Protein AF-A0A947JJ51-F1 (afdb_monomer_lite)

Secondary structure (DSSP, 8-state):
--EEEE------TT--S--HHHHHHHHT-SEEEE---

Sequence (37 aa):
MRILVLSDTHIPRAAHALPDIIIDEIQKSDMVLHAGD

Radius of gyration: 10.74 Å; chains: 1; bounding box: 18×16×32 Å

pLDDT: mean 94.42, std 4.01, range [84.69, 98.56]

Structure (mmCIF, N/CA/C/O backbone):
data_AF-A0A947JJ51-F1
#
_entry.id   AF-A0A947JJ51-F1
#
loop_
_atom_site.group_PDB
_atom_site.id
_atom_site.type_symbol
_atom_site.label_atom_id
_atom_site.label_alt_id
_atom_site.label_comp_id
_atom_site.label_asym_id
_atom_si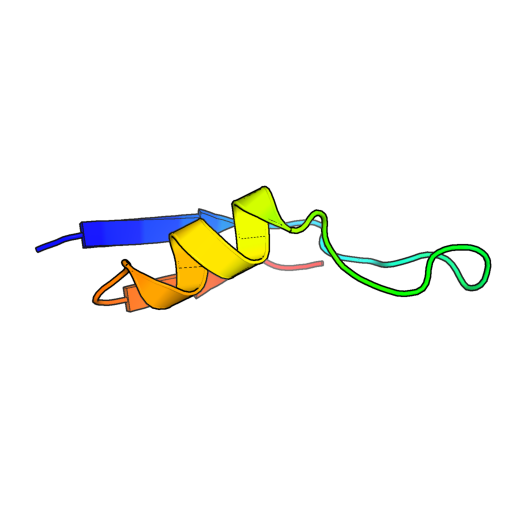te.label_entity_id
_atom_site.label_seq_id
_atom_site.pdbx_PDB_ins_code
_atom_site.Cartn_x
_atom_site.Cartn_y
_atom_site.Cartn_z
_atom_site.occupancy
_atom_site.B_iso_or_equiv
_atom_site.auth_seq_id
_atom_site.auth_comp_id
_atom_site.auth_asym_id
_atom_site.auth_atom_id
_atom_site.pdbx_PDB_model_num
ATOM 1 N N . MET A 1 1 ? -9.547 3.366 15.945 1.00 89.50 1 MET A N 1
ATOM 2 C CA . MET A 1 1 ? -8.818 4.411 15.212 1.00 89.50 1 MET A CA 1
ATOM 3 C C . MET A 1 1 ? -7.600 3.778 14.579 1.00 89.50 1 MET A C 1
ATOM 5 O O . MET A 1 1 ? -6.807 3.172 15.295 1.00 89.50 1 MET A O 1
ATOM 9 N N . ARG A 1 2 ? -7.503 3.841 13.257 1.00 97.69 2 ARG A N 1
ATOM 10 C CA . ARG A 1 2 ? -6.521 3.137 12.448 1.00 97.69 2 ARG A CA 1
ATOM 11 C C . ARG A 1 2 ? -5.726 4.134 11.613 1.00 97.69 2 ARG A C 1
ATOM 13 O O . ARG A 1 2 ? -6.305 4.886 10.837 1.00 97.69 2 ARG A O 1
ATOM 20 N N . ILE A 1 3 ? -4.406 4.089 11.755 1.00 98.12 3 ILE A N 1
ATOM 21 C CA . ILE A 1 3 ? -3.479 4.949 11.018 1.00 98.12 3 ILE A CA 1
ATOM 22 C C . ILE A 1 3 ? -2.653 4.072 10.080 1.00 98.12 3 ILE A C 1
ATOM 24 O O . ILE A 1 3 ? -2.072 3.078 10.519 1.00 98.12 3 ILE A O 1
ATOM 28 N N . LEU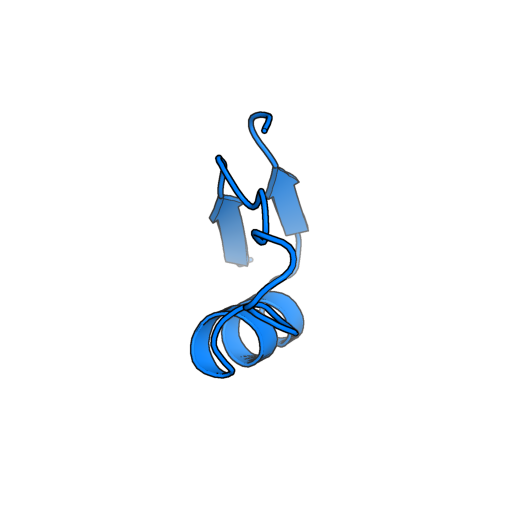 A 1 4 ? -2.619 4.430 8.800 1.00 97.94 4 LEU A N 1
ATOM 29 C CA . LEU A 1 4 ? -1.736 3.836 7.803 1.00 97.94 4 LEU A CA 1
ATOM 30 C C . LEU A 1 4 ? -0.543 4.769 7.584 1.00 97.94 4 LEU A C 1
ATOM 32 O O . LEU A 1 4 ? -0.737 5.940 7.273 1.00 97.94 4 LEU A O 1
ATOM 36 N N . VAL A 1 5 ? 0.677 4.254 7.732 1.00 97.94 5 VAL A N 1
ATOM 37 C CA . VAL A 1 5 ? 1.911 4.996 7.439 1.00 97.94 5 VAL A CA 1
ATOM 38 C C . VAL A 1 5 ? 2.613 4.326 6.265 1.00 97.94 5 VAL A C 1
ATOM 40 O O . VAL A 1 5 ? 2.834 3.117 6.307 1.00 97.94 5 VAL A O 1
ATOM 43 N N . LEU A 1 6 ? 2.941 5.097 5.230 1.00 96.75 6 LEU A N 1
ATOM 44 C CA . LEU A 1 6 ? 3.645 4.617 4.037 1.00 96.75 6 LEU A CA 1
ATOM 45 C C . LEU A 1 6 ? 4.645 5.656 3.511 1.00 96.75 6 LEU A C 1
ATOM 47 O O . LEU A 1 6 ? 4.551 6.834 3.849 1.00 96.75 6 LEU A O 1
ATOM 51 N N . SER A 1 7 ? 5.59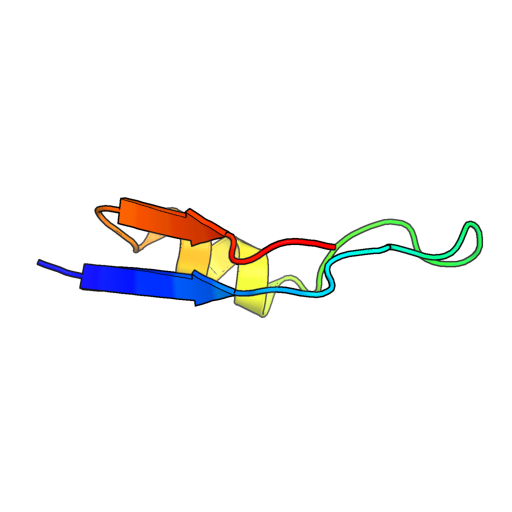6 5.216 2.693 1.00 96.81 7 SER A N 1
ATOM 52 C CA . SER A 1 7 ? 6.565 6.054 1.976 1.00 96.81 7 SER A CA 1
ATOM 53 C C . SER A 1 7 ? 6.914 5.407 0.634 1.00 96.81 7 SER A C 1
ATOM 55 O O . SER A 1 7 ? 6.435 4.302 0.358 1.00 96.81 7 SER A O 1
ATOM 57 N N . ASP A 1 8 ? 7.743 6.086 -0.159 1.00 94.12 8 ASP A N 1
ATOM 58 C CA . ASP A 1 8 ? 8.401 5.565 -1.363 1.00 94.12 8 ASP A CA 1
ATOM 59 C C . ASP A 1 8 ? 7.379 4.923 -2.313 1.00 94.12 8 ASP A C 1
ATOM 61 O O . ASP A 1 8 ? 7.496 3.767 -2.732 1.00 94.12 8 ASP A O 1
ATOM 65 N N . THR A 1 9 ? 6.308 5.665 -2.605 1.00 93.56 9 THR A N 1
ATOM 66 C CA . THR A 1 9 ? 5.231 5.200 -3.486 1.00 93.56 9 THR A CA 1
ATOM 67 C C . THR A 1 9 ? 5.495 5.472 -4.958 1.00 93.56 9 THR A C 1
ATOM 69 O O . THR A 1 9 ? 4.581 5.325 -5.768 1.00 93.56 9 THR A O 1
ATOM 72 N N . HIS A 1 10 ? 6.729 5.812 -5.330 1.00 93.12 10 HIS A N 1
ATOM 73 C CA . HIS A 1 10 ? 7.140 6.103 -6.689 1.00 93.12 10 HIS A CA 1
ATOM 74 C C . HIS A 1 10 ? 6.861 4.890 -7.570 1.00 93.12 10 HIS A C 1
ATOM 76 O O . HIS A 1 10 ? 7.585 3.887 -7.584 1.00 93.12 10 HIS A O 1
ATOM 82 N N . ILE A 1 11 ? 5.809 5.011 -8.368 1.00 89.38 11 ILE A N 1
ATOM 83 C CA . ILE A 1 11 ? 5.427 3.989 -9.325 1.00 89.38 11 ILE A CA 1
ATOM 84 C C . ILE A 1 11 ? 6.239 4.231 -10.602 1.00 89.38 11 ILE A C 1
ATOM 86 O O . ILE A 1 11 ? 6.041 5.249 -11.274 1.00 89.38 11 ILE A O 1
ATOM 90 N N . PRO A 1 12 ? 7.160 3.325 -10.980 1.00 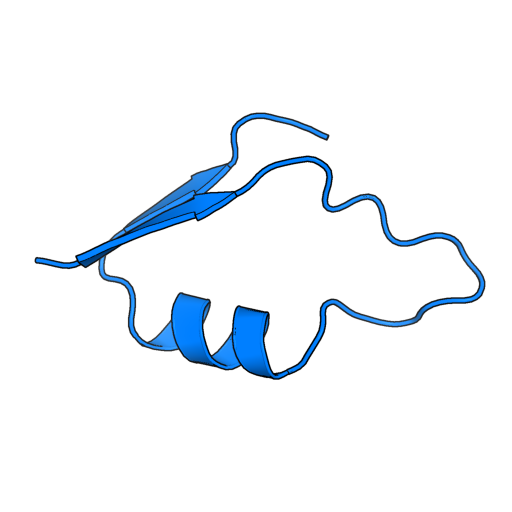88.25 12 PRO A N 1
ATOM 91 C CA . PRO A 1 12 ? 7.888 3.457 -12.235 1.00 88.25 12 PRO A CA 1
ATOM 92 C C . PRO A 1 12 ? 6.910 3.394 -13.410 1.00 88.25 12 PRO A C 1
ATOM 94 O O . PRO A 1 12 ? 5.903 2.704 -13.336 1.00 88.25 12 PRO A O 1
ATOM 97 N N . ARG A 1 13 ? 7.239 4.024 -14.545 1.00 88.56 13 ARG A N 1
ATOM 98 C CA . ARG A 1 13 ? 6.360 4.072 -15.739 1.00 88.56 13 ARG A CA 1
ATOM 99 C C . ARG A 1 13 ? 5.821 2.718 -16.226 1.00 88.56 13 ARG A C 1
ATOM 101 O O . ARG A 1 13 ? 4.813 2.696 -16.920 1.00 88.56 13 ARG A O 1
ATOM 108 N N . ALA A 1 14 ? 6.521 1.623 -15.934 1.00 87.94 14 ALA A N 1
ATOM 109 C CA . ALA A 1 14 ? 6.113 0.268 -16.305 1.00 87.94 14 ALA A CA 1
ATOM 110 C C . ALA A 1 14 ? 5.046 -0.332 -15.369 1.00 87.94 14 ALA A C 1
ATOM 112 O O . ALA A 1 14 ? 4.398 -1.307 -15.736 1.00 87.94 14 ALA A O 1
ATOM 113 N N . ALA A 1 15 ? 4.878 0.226 -14.171 1.00 86.62 15 ALA A N 1
ATOM 114 C CA . ALA A 1 15 ? 3.825 -0.128 -13.234 1.00 86.62 15 ALA A CA 1
ATOM 115 C C . ALA A 1 15 ? 2.694 0.909 -13.314 1.00 86.62 15 ALA A C 1
ATOM 117 O O . ALA A 1 15 ? 2.916 2.083 -13.602 1.00 86.62 15 ALA A O 1
ATOM 118 N N . HIS A 1 16 ? 1.463 0.457 -13.085 1.00 84.69 16 HIS A N 1
ATOM 119 C CA . HIS A 1 16 ? 0.270 1.284 -13.280 1.00 84.69 16 HIS A CA 1
ATOM 120 C C . HIS A 1 16 ? -0.347 1.787 -11.973 1.00 84.69 16 HIS A C 1
ATOM 122 O O . HIS A 1 16 ? -1.006 2.824 -11.980 1.00 84.69 16 HIS A O 1
ATOM 128 N N . ALA A 1 17 ? -0.157 1.062 -10.868 1.00 91.31 17 ALA A N 1
ATOM 129 C CA . ALA A 1 17 ? -0.789 1.354 -9.587 1.00 91.31 17 ALA A CA 1
ATOM 130 C C . ALA A 1 17 ? -0.032 0.704 -8.418 1.00 91.31 17 ALA A C 1
ATOM 132 O O . ALA A 1 17 ? 0.808 -0.178 -8.618 1.00 91.31 17 ALA A O 1
ATOM 133 N N . LEU A 1 18 ? -0.354 1.153 -7.201 1.00 93.19 18 LEU A N 1
ATOM 134 C CA . LEU A 1 18 ? 0.017 0.455 -5.973 1.00 93.19 18 LEU A CA 1
ATOM 135 C C . LEU A 1 18 ? -0.673 -0.919 -5.931 1.00 93.19 18 LEU A C 1
ATOM 137 O O . LEU A 1 18 ? -1.750 -1.069 -6.510 1.00 93.19 18 LEU A O 1
ATOM 141 N N . PRO A 1 19 ? -0.098 -1.913 -5.235 1.00 92.88 19 PRO A N 1
ATOM 142 C CA . PRO A 1 19 ? -0.752 -3.202 -5.039 1.00 92.88 19 PRO A CA 1
ATOM 143 C C . PRO A 1 19 ? -2.148 -3.048 -4.420 1.00 92.88 19 PRO A C 1
ATOM 145 O O . PRO A 1 19 ? -2.317 -2.248 -3.499 1.00 92.88 19 PRO A O 1
ATOM 148 N N . ASP A 1 20 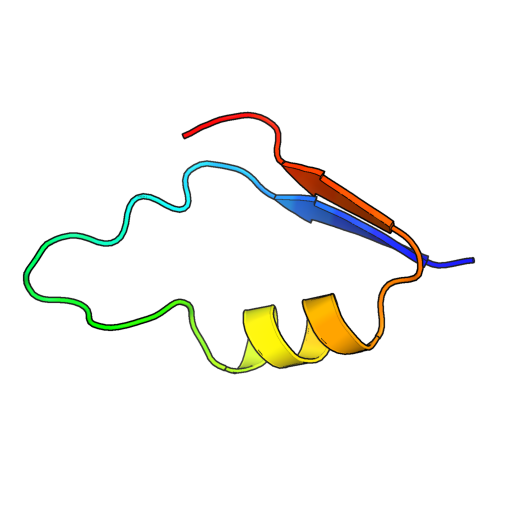? -3.112 -3.864 -4.854 1.00 95.38 20 ASP A N 1
ATOM 149 C CA . ASP A 1 20 ? -4.511 -3.798 -4.390 1.00 95.38 20 ASP A CA 1
ATOM 150 C C . ASP A 1 20 ? -4.634 -3.861 -2.863 1.00 95.38 20 ASP A C 1
ATOM 152 O O . ASP A 1 20 ? -5.430 -3.143 -2.268 1.00 95.38 20 ASP A O 1
ATOM 156 N N . ILE A 1 21 ? -3.765 -4.630 -2.200 1.00 95.44 21 ILE A N 1
ATOM 157 C CA . ILE A 1 21 ? -3.728 -4.697 -0.736 1.00 95.44 21 ILE A CA 1
ATOM 158 C C . ILE A 1 21 ? -3.469 -3.328 -0.094 1.00 95.44 21 ILE A C 1
ATOM 160 O O . ILE A 1 21 ? -4.059 -3.008 0.930 1.00 95.44 21 ILE A O 1
ATOM 164 N N . ILE A 1 22 ? -2.628 -2.480 -0.692 1.00 95.38 22 ILE A N 1
ATOM 165 C CA . ILE A 1 22 ? -2.374 -1.131 -0.172 1.00 95.38 22 ILE A CA 1
ATOM 166 C C . ILE A 1 22 ? -3.620 -0.263 -0.342 1.00 95.38 22 ILE A C 1
ATOM 168 O O . ILE A 1 22 ? -3.968 0.487 0.567 1.00 95.38 22 ILE A O 1
ATOM 172 N N . ILE A 1 23 ? -4.323 -0.403 -1.466 1.00 95.62 23 ILE A N 1
ATOM 173 C CA . ILE A 1 23 ? -5.578 0.308 -1.726 1.00 95.62 23 ILE A CA 1
ATOM 174 C C . ILE A 1 23 ? -6.651 -0.097 -0.7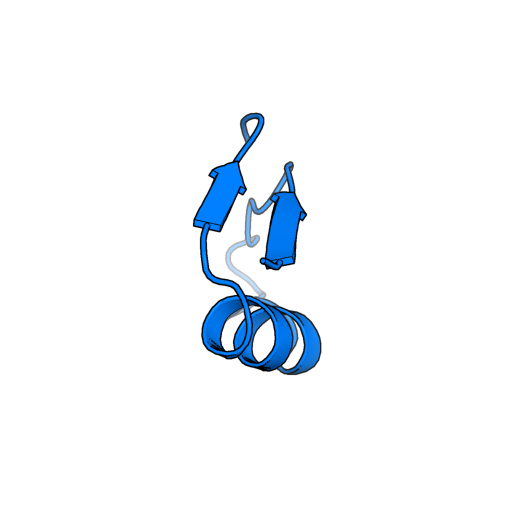07 1.00 95.62 23 ILE A C 1
ATOM 176 O O . ILE A 1 23 ? -7.289 0.772 -0.108 1.00 95.62 23 ILE A O 1
ATOM 180 N N . ASP A 1 24 ? -6.793 -1.393 -0.436 1.00 97.88 24 ASP A N 1
ATOM 181 C CA . ASP A 1 24 ? -7.729 -1.918 0.560 1.00 97.88 24 ASP A CA 1
ATOM 182 C C . ASP A 1 24 ? -7.414 -1.408 1.972 1.00 97.88 24 ASP A C 1
ATOM 184 O O . ASP A 1 24 ? -8.316 -1.057 2.738 1.00 97.88 24 ASP A O 1
ATOM 188 N N . GLU A 1 25 ? -6.134 -1.349 2.345 1.00 97.62 25 GLU A N 1
ATOM 189 C CA . GLU A 1 25 ? -5.739 -0.862 3.664 1.00 97.62 25 GLU A CA 1
ATOM 190 C C . GLU A 1 25 ? -5.867 0.666 3.793 1.00 97.62 25 GLU A C 1
ATOM 192 O O . GLU A 1 25 ? -6.195 1.139 4.885 1.00 97.62 25 GLU A O 1
ATOM 197 N N . ILE A 1 26 ? -5.706 1.428 2.699 1.00 97.12 26 ILE A N 1
ATOM 198 C CA . ILE A 1 26 ? -6.038 2.863 2.644 1.00 97.12 26 ILE A CA 1
ATOM 199 C C . ILE A 1 26 ? -7.526 3.059 2.949 1.00 97.12 26 ILE A C 1
ATOM 201 O O . ILE A 1 26 ? -7.866 3.855 3.824 1.00 97.12 26 ILE A O 1
ATOM 205 N N . GLN A 1 27 ? -8.413 2.300 2.297 1.00 97.50 27 GLN A N 1
ATOM 206 C CA . GLN A 1 27 ? -9.867 2.432 2.479 1.00 97.50 27 GLN A CA 1
ATOM 207 C C . GLN A 1 27 ? -10.338 2.132 3.908 1.00 97.50 27 GLN A C 1
ATOM 209 O O . GLN A 1 27 ? -11.343 2.676 4.358 1.00 97.50 27 GLN A O 1
ATOM 214 N N . LYS A 1 28 ? -9.622 1.266 4.629 1.00 98.06 28 LYS A N 1
ATOM 215 C CA . LYS A 1 28 ? -9.938 0.893 6.017 1.00 98.06 28 LYS A CA 1
ATOM 216 C C . LYS A 1 28 ? -9.338 1.848 7.052 1.00 98.06 28 LYS A C 1
ATOM 218 O O . LYS A 1 28 ? -9.589 1.666 8.244 1.00 98.06 28 LYS A O 1
ATOM 223 N N . SER A 1 29 ? -8.478 2.778 6.639 1.00 98.25 29 SER A N 1
ATOM 224 C CA . SER A 1 29 ? -7.760 3.670 7.549 1.00 98.25 29 SER A CA 1
ATOM 225 C C . SER A 1 29 ? -8.537 4.958 7.814 1.00 98.25 29 SER A C 1
ATOM 227 O O . SER A 1 29 ? -9.124 5.544 6.911 1.00 98.25 29 SER A O 1
ATOM 229 N N . ASP A 1 30 ? -8.516 5.412 9.068 1.00 98.56 30 ASP A N 1
ATOM 230 C CA . ASP A 1 30 ? -9.098 6.701 9.459 1.00 98.56 30 ASP A CA 1
ATOM 231 C C . ASP A 1 30 ? -8.156 7.865 9.100 1.00 98.56 30 ASP A C 1
ATOM 233 O O . ASP A 1 30 ? -8.582 9.011 8.971 1.00 98.56 30 ASP A O 1
ATOM 237 N N . MET A 1 31 ? -6.855 7.577 8.975 1.00 98.06 31 MET A N 1
ATOM 238 C CA . MET A 1 31 ? -5.819 8.539 8.616 1.00 98.06 31 MET A CA 1
ATOM 239 C C . MET A 1 31 ? -4.675 7.856 7.870 1.00 98.06 31 MET A C 1
ATOM 241 O O . MET A 1 31 ? -4.189 6.802 8.289 1.00 98.06 31 MET A O 1
ATOM 245 N N . VAL A 1 32 ? -4.199 8.515 6.816 1.00 97.75 32 VAL A N 1
ATOM 246 C CA . VAL A 1 32 ? -3.011 8.119 6.059 1.00 97.75 32 VAL A CA 1
ATOM 247 C C . VAL A 1 32 ? -1.903 9.144 6.284 1.00 97.75 32 VAL A C 1
ATOM 249 O O . VAL A 1 32 ? -2.101 10.336 6.051 1.00 97.75 32 VAL A O 1
ATOM 252 N N . LEU A 1 33 ? -0.734 8.679 6.720 1.00 98.12 33 LEU A N 1
ATOM 253 C CA . LEU A 1 33 ? 0.489 9.465 6.840 1.00 98.12 33 LEU A CA 1
ATOM 254 C C . LEU A 1 33 ? 1.483 9.002 5.773 1.00 98.12 33 LEU A C 1
ATOM 256 O O . LEU A 1 33 ? 2.011 7.893 5.844 1.00 98.12 33 LEU A O 1
ATOM 260 N N . HIS A 1 34 ? 1.743 9.858 4.789 1.00 97.19 34 HIS A N 1
ATOM 261 C CA . HIS A 1 34 ? 2.756 9.608 3.768 1.00 97.19 34 HIS A CA 1
ATOM 262 C C . HIS A 1 34 ? 4.072 10.290 4.165 1.00 97.19 34 HIS A C 1
ATOM 264 O O . HIS A 1 34 ? 4.100 11.511 4.317 1.00 97.19 34 HIS A O 1
ATOM 270 N N . ALA A 1 35 ? 5.151 9.527 4.350 1.00 97.00 35 ALA A N 1
ATOM 271 C CA . ALA A 1 35 ? 6.429 10.041 4.859 1.00 97.00 35 ALA A CA 1
ATOM 272 C C . ALA A 1 35 ? 7.333 10.667 3.781 1.00 97.00 35 ALA A C 1
ATOM 274 O O . ALA A 1 35 ? 8.371 11.233 4.111 1.00 97.00 35 ALA A O 1
ATOM 275 N N . GLY A 1 36 ? 6.926 10.598 2.516 1.00 93.50 36 GLY A N 1
ATOM 276 C CA . GLY A 1 36 ? 7.697 11.100 1.383 1.00 93.50 36 GLY A CA 1
ATOM 277 C C . GLY A 1 36 ? 7.871 10.023 0.329 1.00 93.50 36 GLY A C 1
ATOM 278 O O . GLY A 1 36 ? 7.543 8.862 0.573 1.00 93.50 36 GLY A O 1
ATOM 279 N N . ASP A 1 37 ? 8.297 10.462 -0.843 1.00 86.88 37 ASP A N 1
ATOM 280 C CA . ASP A 1 37 ? 8.609 9.629 -1.997 1.00 86.88 37 ASP A CA 1
ATOM 281 C C . ASP A 1 37 ? 10.110 9.698 -2.299 1.00 86.88 37 ASP A C 1
ATOM 283 O O . ASP A 1 37 ? 10.673 10.805 -2.093 1.00 86.88 37 ASP A O 1
#

Foldseek 3Di:
DFEAEEEDQDAPPVGDHDPVVVVVSVVVGPYYHYPYD